Protein AF-A0A537Z2N0-F1 (afdb_monomer_lite)

Radius of gyration: 14.02 Å; chains: 1; bounding box: 27×33×46 Å

pLDDT: mean 78.65, std 17.53, range [34.88, 94.62]

Secondary structure (DSSP, 8-state):
---TTGGG-PPPPHHHHHHHHHHHTT--HHHHHHHHTS-HHHHHHHHHHHHHHHT-SSGGGHHHHHHHHHS--HHHHHHHHHTTS---

Structure (mmCIF, N/CA/C/O backbone):
data_AF-A0A537Z2N0-F1
#
_entry.id   AF-A0A537Z2N0-F1
#
loop_
_atom_site.group_PDB
_atom_site.id
_atom_site.type_symbol
_atom_site.label_atom_id
_atom_site.label_alt_id
_atom_site.label_comp_id
_atom_site.label_asym_id
_atom_site.label_entity_id
_atom_site.label_seq_id
_atom_site.pdbx_PDB_ins_code
_atom_site.Cartn_x
_atom_site.Cartn_y
_atom_site.Cartn_z
_atom_site.occupancy
_atom_site.B_iso_or_equiv
_atom_site.auth_seq_id
_atom_site.auth_comp_id
_atom_site.auth_asym_id
_atom_site.auth_atom_id
_atom_site.pdbx_PDB_model_num
ATOM 1 N N . MET A 1 1 ? 16.223 -21.654 -18.043 1.00 45.69 1 MET A N 1
ATOM 2 C CA . MET A 1 1 ? 16.688 -20.267 -18.262 1.00 45.69 1 MET A CA 1
ATOM 3 C C . MET A 1 1 ? 15.559 -19.288 -17.918 1.00 45.69 1 MET A C 1
ATOM 5 O O . MET A 1 1 ? 14.908 -18.778 -18.813 1.00 45.69 1 MET A O 1
ATOM 9 N N . TYR A 1 2 ? 15.295 -19.071 -16.621 1.00 46.12 2 TYR A N 1
ATOM 10 C CA . TYR A 1 2 ? 14.338 -18.073 -16.091 1.00 46.12 2 TYR A CA 1
ATOM 11 C C . TYR A 1 2 ? 14.910 -17.367 -14.836 1.00 46.12 2 TYR A C 1
ATOM 13 O O . TYR A 1 2 ? 14.166 -16.931 -13.965 1.00 46.12 2 TYR A O 1
ATOM 21 N N . ASP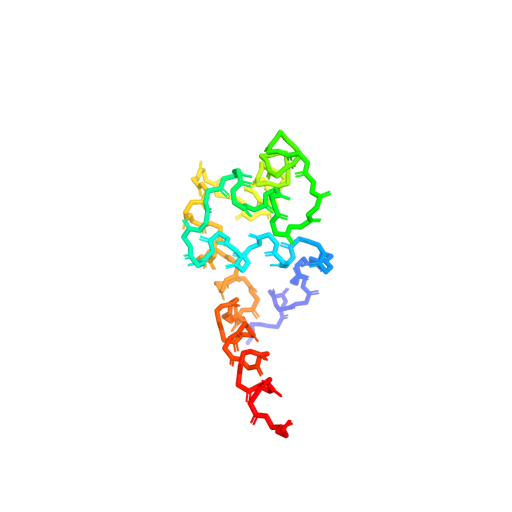 A 1 3 ? 16.238 -17.248 -14.713 1.00 43.38 3 ASP A N 1
ATOM 22 C CA . ASP A 1 3 ? 16.871 -16.665 -13.512 1.00 43.38 3 ASP A CA 1
ATOM 23 C C . ASP A 1 3 ? 17.032 -15.139 -13.565 1.00 43.38 3 ASP A C 1
ATOM 25 O O . ASP A 1 3 ? 17.051 -14.481 -12.528 1.00 43.38 3 ASP A O 1
ATOM 29 N N . ALA A 1 4 ? 17.062 -14.539 -14.758 1.00 49.09 4 ALA A N 1
ATOM 30 C CA . ALA A 1 4 ? 17.289 -13.099 -14.901 1.00 49.09 4 ALA A CA 1
ATOM 31 C C . ALA A 1 4 ? 16.080 -12.229 -14.493 1.00 49.09 4 ALA A C 1
ATOM 33 O O . ALA A 1 4 ? 16.264 -11.056 -14.181 1.00 49.09 4 ALA A O 1
ATOM 34 N N . LEU A 1 5 ? 14.859 -12.786 -14.439 1.00 51.03 5 LEU A N 1
ATOM 35 C CA . LEU A 1 5 ? 13.678 -12.050 -13.956 1.00 51.03 5 LEU A CA 1
ATOM 36 C C . LEU A 1 5 ? 13.535 -12.059 -12.424 1.00 51.03 5 LEU A C 1
ATOM 38 O O . LEU A 1 5 ? 12.922 -11.145 -11.880 1.00 51.03 5 LEU A O 1
ATOM 42 N N . ARG A 1 6 ? 14.099 -13.047 -11.709 1.00 51.38 6 ARG A N 1
ATOM 43 C CA . ARG A 1 6 ? 13.998 -13.112 -10.233 1.00 51.38 6 ARG A CA 1
ATOM 44 C C . ARG A 1 6 ? 14.963 -12.152 -9.528 1.00 51.38 6 ARG A C 1
ATOM 46 O O . ARG A 1 6 ? 14.744 -11.822 -8.368 1.00 51.38 6 ARG A O 1
ATOM 53 N N . ALA A 1 7 ? 16.011 -11.693 -10.214 1.00 50.66 7 ALA A N 1
ATOM 54 C CA . ALA A 1 7 ? 17.110 -10.929 -9.619 1.00 50.66 7 ALA A CA 1
ATOM 55 C C . ALA A 1 7 ? 16.809 -9.438 -9.359 1.00 50.66 7 ALA A C 1
ATOM 57 O O . ALA A 1 7 ? 17.618 -8.755 -8.737 1.00 50.66 7 ALA A O 1
ATOM 58 N N . SER A 1 8 ? 15.662 -8.915 -9.801 1.00 56.66 8 SER A N 1
ATOM 59 C CA . SER A 1 8 ? 15.284 -7.517 -9.556 1.00 56.66 8 SER A CA 1
ATOM 60 C C . SER A 1 8 ? 13.834 -7.402 -9.106 1.00 56.66 8 SER A C 1
ATOM 62 O O . SER A 1 8 ? 13.059 -6.612 -9.637 1.00 56.66 8 SER A O 1
ATOM 64 N N . ILE A 1 9 ? 13.439 -8.212 -8.118 1.00 59.53 9 ILE A N 1
ATOM 65 C CA . ILE A 1 9 ? 12.213 -7.912 -7.378 1.00 59.53 9 ILE A CA 1
ATOM 66 C C . ILE A 1 9 ? 12.448 -6.540 -6.732 1.00 59.53 9 ILE A C 1
ATOM 68 O O . ILE A 1 9 ? 13.360 -6.416 -5.909 1.00 59.53 9 ILE A O 1
ATOM 72 N N . PRO A 1 10 ? 11.704 -5.488 -7.114 1.00 64.94 10 PRO A N 1
ATOM 73 C CA . PRO A 1 10 ? 11.930 -4.171 -6.555 1.00 64.94 10 PRO A CA 1
ATOM 74 C C . PRO A 1 10 ? 11.741 -4.245 -5.044 1.00 64.94 10 PRO A C 1
ATOM 76 O O . PRO A 1 10 ? 10.712 -4.707 -4.553 1.00 64.94 10 PRO A O 1
ATOM 79 N N . SER A 1 11 ? 12.747 -3.792 -4.299 1.00 73.62 11 SER A N 1
ATOM 80 C CA . SER A 1 11 ? 12.678 -3.755 -2.846 1.00 73.62 11 SER A CA 1
ATOM 81 C C . SER A 1 11 ? 11.591 -2.764 -2.430 1.00 73.62 11 SER A C 1
ATOM 83 O O . SER A 1 11 ? 11.640 -1.568 -2.743 1.00 73.62 11 SER A O 1
ATOM 85 N N . PHE A 1 12 ? 10.549 -3.268 -1.778 1.00 82.81 12 PHE A N 1
ATOM 86 C CA . PHE A 1 12 ? 9.533 -2.440 -1.138 1.00 82.81 12 PHE A CA 1
ATOM 87 C C . PHE A 1 12 ? 9.990 -2.139 0.284 1.00 82.81 12 PHE A C 1
ATOM 89 O O . PHE A 1 12 ? 10.491 -3.017 0.984 1.00 82.81 12 PHE A O 1
ATOM 96 N N . THR A 1 13 ? 9.849 -0.885 0.709 1.00 86.12 13 THR A N 1
ATOM 97 C CA . THR A 1 13 ? 10.100 -0.539 2.111 1.00 86.12 13 THR A CA 1
ATOM 98 C C . THR A 1 13 ? 9.0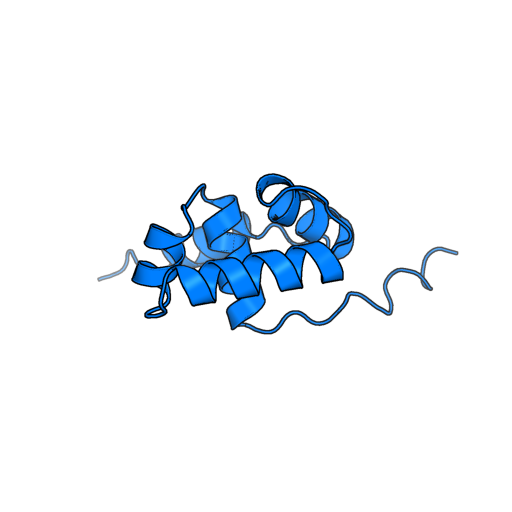21 -1.158 2.996 1.00 86.12 13 THR A C 1
ATOM 100 O O . THR A 1 13 ? 7.920 -1.439 2.524 1.00 86.12 13 THR A O 1
ATOM 103 N N . VAL A 1 14 ? 9.296 -1.319 4.293 1.00 84.00 14 VAL A N 1
ATOM 104 C CA . VAL A 1 14 ? 8.312 -1.851 5.258 1.00 84.00 14 VAL A CA 1
ATOM 105 C C . VAL A 1 14 ? 6.987 -1.084 5.172 1.00 84.00 14 VAL A C 1
ATOM 107 O O . VAL A 1 14 ? 5.941 -1.690 4.986 1.00 84.00 14 VAL A O 1
ATOM 110 N N . ARG A 1 15 ? 7.045 0.254 5.142 1.00 85.75 15 ARG A N 1
ATOM 111 C CA . ARG A 1 15 ? 5.860 1.112 4.976 1.00 85.75 15 ARG A CA 1
ATOM 112 C C . ARG A 1 15 ? 5.111 0.879 3.664 1.00 85.75 15 ARG A C 1
ATOM 114 O O . ARG A 1 15 ? 3.891 0.970 3.624 1.00 85.75 15 ARG A O 1
ATOM 121 N N . GLN A 1 16 ? 5.824 0.601 2.573 1.00 88.56 16 GLN A N 1
ATOM 122 C CA . GLN A 1 16 ? 5.189 0.270 1.297 1.00 88.56 16 GLN A CA 1
ATOM 123 C C . GLN A 1 16 ? 4.456 -1.067 1.381 1.00 88.56 16 GLN A C 1
ATOM 125 O O . GLN A 1 16 ? 3.337 -1.155 0.887 1.00 88.56 16 GLN A O 1
ATOM 130 N N . VAL A 1 17 ? 5.055 -2.071 2.023 1.00 88.38 17 VAL A N 1
ATOM 131 C CA . VAL A 1 17 ? 4.417 -3.375 2.244 1.00 88.38 17 VAL A CA 1
ATOM 132 C C . VAL A 1 17 ? 3.167 -3.220 3.112 1.00 88.38 17 VAL A C 1
ATOM 134 O O . VAL A 1 17 ? 2.105 -3.649 2.683 1.00 88.38 17 VAL A O 1
ATOM 137 N N . GLU A 1 18 ? 3.243 -2.501 4.235 1.00 89.62 18 GLU A N 1
ATOM 138 C CA . GLU A 1 18 ? 2.085 -2.211 5.101 1.00 89.62 18 GLU A CA 1
ATOM 139 C C . GLU A 1 18 ? 0.913 -1.583 4.320 1.00 89.62 18 GLU A C 1
ATOM 141 O O . GLU A 1 18 ? -0.237 -2.005 4.441 1.00 89.62 18 GLU A O 1
ATOM 146 N N . VAL A 1 19 ? 1.191 -0.600 3.454 1.00 91.19 19 VAL A N 1
ATOM 147 C CA . VAL A 1 19 ? 0.160 0.015 2.599 1.00 91.19 19 VAL A CA 1
ATOM 148 C C . VAL A 1 19 ? -0.441 -1.005 1.624 1.00 91.19 19 VAL A C 1
ATOM 150 O O . VAL A 1 19 ? -1.654 -1.003 1.412 1.00 91.19 19 VAL A O 1
ATOM 153 N N . ILE A 1 20 ? 0.371 -1.885 1.027 1.00 90.81 20 ILE A N 1
ATOM 154 C CA . ILE A 1 20 ? -0.108 -2.937 0.113 1.00 90.81 20 ILE A CA 1
ATOM 155 C C . ILE A 1 20 ? -1.022 -3.919 0.852 1.00 90.81 20 ILE A C 1
ATOM 157 O O . ILE A 1 20 ? -2.070 -4.272 0.314 1.00 90.81 20 ILE A O 1
ATOM 161 N N . GLU A 1 21 ? -0.658 -4.325 2.068 1.00 90.31 21 GLU A N 1
ATOM 162 C CA . GLU A 1 21 ? -1.445 -5.231 2.912 1.00 90.31 21 GLU A CA 1
ATOM 163 C C . GLU A 1 21 ? -2.810 -4.638 3.256 1.00 90.31 21 GLU A C 1
ATOM 165 O O . GLU A 1 21 ? -3.837 -5.288 3.067 1.00 90.31 21 GLU A O 1
ATOM 170 N N . LEU A 1 22 ? -2.846 -3.371 3.671 1.00 90.44 22 LEU A N 1
ATOM 171 C CA . LEU A 1 22 ? -4.100 -2.688 3.983 1.00 90.44 22 LEU A CA 1
ATOM 172 C C . LEU A 1 22 ? -4.982 -2.512 2.739 1.00 90.44 22 LEU A C 1
ATOM 174 O O . LEU A 1 22 ? -6.196 -2.703 2.802 1.00 90.44 22 LEU A O 1
ATOM 178 N N . ILE A 1 23 ? -4.390 -2.220 1.578 1.00 90.56 23 ILE A N 1
ATOM 179 C CA . ILE A 1 23 ? -5.131 -2.171 0.310 1.00 90.56 23 ILE A CA 1
ATOM 180 C C . ILE A 1 23 ? -5.660 -3.560 -0.069 1.00 90.56 23 ILE A C 1
ATOM 182 O O . ILE A 1 23 ? -6.778 -3.659 -0.579 1.00 90.56 23 ILE A O 1
ATOM 186 N N . ALA A 1 24 ? -4.887 -4.621 0.177 1.00 89.94 24 ALA A N 1
ATOM 187 C CA . ALA A 1 24 ? -5.303 -6.003 -0.043 1.00 89.94 24 ALA A CA 1
ATOM 188 C C . ALA A 1 24 ? -6.462 -6.406 0.874 1.00 89.94 24 ALA A C 1
ATOM 190 O O . ALA A 1 24 ? -7.368 -7.108 0.432 1.00 89.94 24 ALA A O 1
ATOM 191 N N . ALA A 1 25 ? -6.473 -5.899 2.108 1.00 87.62 25 ALA A N 1
ATOM 192 C CA . ALA A 1 25 ? -7.555 -6.079 3.072 1.00 87.62 25 ALA A CA 1
ATOM 193 C C . ALA A 1 25 ? -8.821 -5.264 2.735 1.00 87.62 25 ALA A C 1
ATOM 195 O O . ALA A 1 25 ? -9.829 -5.379 3.425 1.00 87.62 25 ALA A O 1
ATOM 196 N N . GLY A 1 26 ? -8.789 -4.440 1.681 1.00 89.56 26 GLY A N 1
ATOM 197 C CA . GLY A 1 26 ? -9.917 -3.614 1.252 1.00 89.56 26 GLY A CA 1
ATOM 198 C C . GLY A 1 26 ? -9.989 -2.231 1.906 1.00 89.56 26 GLY A C 1
ATOM 199 O O . GLY A 1 26 ? -10.894 -1.468 1.571 1.00 89.56 26 GLY A O 1
ATOM 200 N N . CYS A 1 27 ? -9.026 -1.858 2.756 1.00 89.19 27 CYS A N 1
ATOM 201 C CA . CYS A 1 27 ? -9.023 -0.570 3.453 1.00 89.19 27 CYS A CA 1
ATOM 202 C C . CYS A 1 27 ? -8.915 0.607 2.479 1.00 89.19 27 CYS A C 1
ATOM 204 O O . CYS A 1 27 ? -8.095 0.602 1.554 1.00 89.19 27 CYS A O 1
ATOM 206 N N . SER A 1 28 ? -9.744 1.625 2.697 1.00 90.44 28 SER A N 1
ATOM 207 C CA . SER A 1 28 ? -9.730 2.944 2.061 1.00 90.44 28 SER A CA 1
ATOM 208 C C . SER A 1 28 ? -8.485 3.759 2.428 1.00 90.44 28 SER A C 1
ATOM 210 O O . SER A 1 28 ? -7.739 3.405 3.332 1.00 90.44 28 SER A O 1
ATOM 212 N N . ASN A 1 29 ? -8.232 4.868 1.726 1.00 90.62 29 ASN A N 1
ATOM 213 C CA . ASN A 1 29 ? -7.082 5.723 2.047 1.00 90.62 29 ASN A CA 1
ATOM 214 C C . ASN A 1 29 ? -7.206 6.351 3.444 1.00 90.62 29 ASN A C 1
ATOM 216 O O . ASN A 1 29 ? -6.182 6.623 4.065 1.00 90.62 29 ASN A O 1
ATOM 220 N N . ASP A 1 30 ? -8.436 6.574 3.910 1.00 90.94 30 ASP A N 1
ATOM 221 C CA . ASP A 1 30 ? -8.712 7.101 5.243 1.00 90.94 30 ASP A CA 1
ATOM 222 C C . ASP A 1 30 ? -8.356 6.056 6.306 1.00 90.94 30 ASP A C 1
ATOM 224 O O . ASP A 1 30 ? -7.549 6.338 7.185 1.00 90.94 30 ASP A O 1
ATOM 228 N N . GLU A 1 31 ? -8.826 4.816 6.140 1.00 91.56 31 GLU A N 1
ATOM 229 C CA . GLU A 1 31 ? -8.496 3.693 7.034 1.00 91.56 31 GLU A CA 1
ATOM 230 C C . GLU A 1 31 ? -7.003 3.329 6.995 1.00 91.56 31 GLU A C 1
ATOM 232 O O . GLU A 1 31 ? -6.411 2.988 8.016 1.00 91.56 31 GLU A O 1
ATOM 237 N N . VAL A 1 32 ? -6.368 3.405 5.820 1.00 91.62 32 VAL A N 1
ATOM 238 C CA . VAL A 1 32 ? -4.912 3.234 5.684 1.00 91.62 32 VAL A CA 1
ATOM 239 C C . VAL A 1 32 ? -4.180 4.335 6.445 1.00 91.62 32 VAL A C 1
ATOM 241 O O . VAL A 1 32 ? -3.189 4.062 7.117 1.00 91.62 32 VAL A O 1
ATOM 244 N N . GLY A 1 33 ? -4.661 5.575 6.344 1.00 92.06 33 GLY A N 1
ATOM 245 C CA . GLY A 1 33 ? -4.118 6.704 7.085 1.00 92.06 33 GLY A CA 1
ATOM 246 C C . GLY A 1 33 ? -4.208 6.492 8.592 1.00 92.06 33 GLY A C 1
ATOM 247 O O . GLY A 1 33 ? -3.198 6.571 9.287 1.00 92.06 33 GLY A O 1
ATOM 248 N N . GLU A 1 34 ? -5.394 6.134 9.072 1.00 92.56 34 GLU A N 1
ATOM 249 C CA . GLU A 1 34 ? -5.670 5.872 10.482 1.00 92.56 34 GLU A CA 1
ATOM 250 C C . GLU A 1 34 ? -4.781 4.755 11.045 1.00 92.56 34 GLU A C 1
ATOM 252 O O . GLU A 1 34 ? -4.091 4.956 12.043 1.00 92.56 34 GLU A O 1
ATOM 257 N N . ARG A 1 35 ? -4.705 3.608 10.358 1.00 89.69 35 ARG A N 1
ATOM 258 C CA . ARG A 1 35 ? -3.910 2.455 10.813 1.00 89.69 35 ARG A CA 1
ATOM 259 C C . ARG A 1 35 ? -2.404 2.696 10.791 1.00 89.69 35 ARG A C 1
ATOM 261 O O . ARG A 1 35 ? -1.687 2.109 11.595 1.00 89.69 35 ARG A O 1
ATOM 268 N N . LEU A 1 36 ? -1.910 3.531 9.875 1.00 90.00 36 LEU A N 1
ATOM 269 C CA . LEU A 1 36 ? -0.479 3.837 9.761 1.00 90.00 36 LEU A CA 1
ATOM 270 C C . LEU A 1 36 ? -0.064 5.116 10.499 1.00 90.00 36 LEU A C 1
ATOM 272 O O . LEU A 1 36 ? 1.126 5.439 10.512 1.00 90.00 36 LEU A O 1
ATOM 276 N N . GLY A 1 37 ? -1.013 5.838 11.104 1.00 92.12 37 GLY A N 1
ATOM 277 C CA . GLY A 1 37 ? -0.763 7.120 11.763 1.00 92.12 37 GLY A CA 1
ATOM 278 C C . GLY A 1 37 ? -0.358 8.234 10.792 1.00 92.12 37 GLY A C 1
ATOM 279 O O . GLY A 1 37 ? 0.437 9.104 11.143 1.00 92.12 37 GLY A O 1
ATOM 280 N N . ILE A 1 38 ? -0.857 8.200 9.553 1.00 92.19 38 ILE A N 1
ATOM 281 C CA . ILE A 1 38 ? -0.561 9.185 8.502 1.00 92.19 38 ILE A CA 1
ATOM 282 C C . ILE A 1 38 ? -1.840 9.826 7.963 1.00 92.1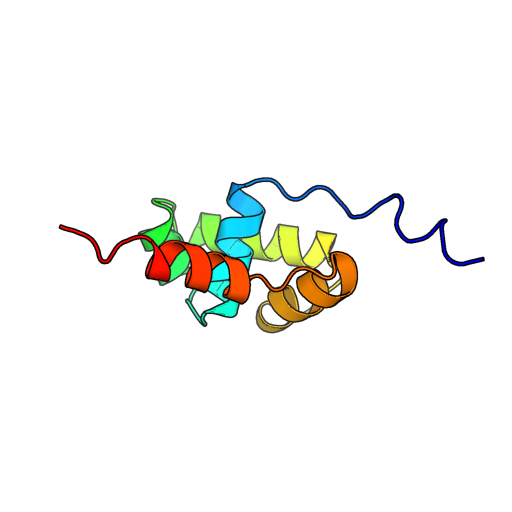9 38 ILE A C 1
ATOM 284 O O . ILE A 1 38 ? -2.935 9.288 8.080 1.00 92.19 38 ILE A O 1
ATOM 288 N N . SER A 1 39 ? -1.716 10.979 7.303 1.00 94.62 39 SER A N 1
ATOM 289 C CA . SER A 1 39 ? -2.886 11.601 6.676 1.00 94.62 39 SER A CA 1
ATOM 290 C C . SER A 1 39 ? -3.419 10.752 5.505 1.00 94.62 39 SER A C 1
ATOM 292 O O . SER A 1 39 ? -2.619 10.148 4.776 1.00 94.62 39 SER A O 1
ATOM 294 N N . PRO A 1 40 ? -4.732 10.781 5.211 1.00 92.69 40 PRO A N 1
ATOM 295 C CA . PRO A 1 40 ? -5.290 10.098 4.039 1.00 92.69 40 PRO A CA 1
ATOM 296 C C . PRO A 1 40 ? -4.676 10.566 2.715 1.00 92.69 40 PRO A C 1
ATOM 298 O O . PRO A 1 40 ? -4.531 9.808 1.751 1.00 92.69 40 PRO A O 1
ATOM 301 N N . ARG A 1 41 ? -4.249 11.835 2.668 1.00 93.88 41 ARG A N 1
ATOM 302 C CA . ARG A 1 41 ? -3.495 12.402 1.546 1.00 93.88 41 ARG A CA 1
ATOM 303 C C . ARG A 1 41 ? -2.138 11.713 1.380 1.00 93.88 41 ARG A C 1
ATOM 305 O O . ARG A 1 41 ? -1.750 11.412 0.253 1.00 93.88 41 ARG A O 1
ATOM 312 N N . THR A 1 42 ? -1.440 11.441 2.480 1.00 93.50 42 THR A N 1
ATOM 313 C CA . THR A 1 42 ? -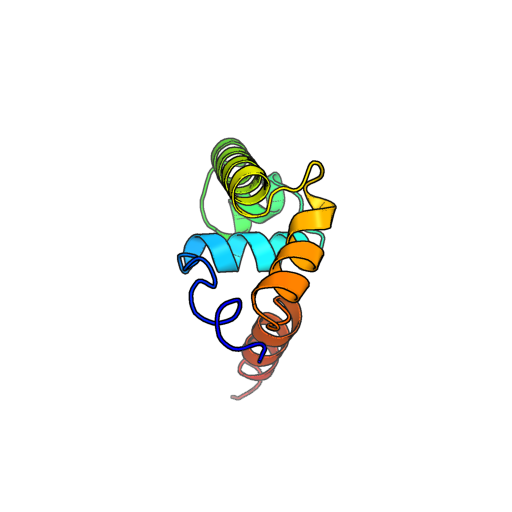0.170 10.701 2.485 1.00 93.50 42 THR A CA 1
ATOM 314 C C . THR A 1 42 ? -0.389 9.249 2.053 1.00 93.50 42 THR A C 1
ATOM 316 O O . THR A 1 42 ? 0.340 8.755 1.195 1.00 93.50 42 THR A O 1
ATOM 319 N N . ALA A 1 43 ? -1.443 8.588 2.542 1.00 93.00 43 ALA A N 1
ATOM 320 C CA . ALA A 1 43 ? -1.822 7.238 2.109 1.00 93.00 43 ALA A CA 1
ATOM 321 C C . ALA A 1 43 ? -2.110 7.163 0.595 1.00 93.00 43 ALA A C 1
ATOM 323 O O . ALA A 1 43 ? -1.666 6.239 -0.097 1.00 93.00 43 ALA A O 1
ATOM 324 N N . LYS A 1 44 ? -2.791 8.179 0.045 1.00 92.06 44 LYS A N 1
ATOM 325 C CA . LYS A 1 44 ? -3.000 8.315 -1.403 1.00 92.06 44 LYS A CA 1
ATOM 326 C C . LYS A 1 44 ? -1.676 8.461 -2.159 1.00 92.06 44 LYS A C 1
ATOM 328 O O . LYS A 1 44 ? -1.479 7.768 -3.152 1.00 92.06 44 LYS A O 1
ATOM 333 N N . ALA A 1 45 ? -0.763 9.305 -1.676 1.00 93.25 45 ALA A N 1
ATOM 334 C CA . ALA A 1 45 ? 0.551 9.481 -2.293 1.00 93.25 45 ALA A CA 1
ATOM 335 C C . ALA A 1 45 ? 1.353 8.167 -2.315 1.00 93.25 45 ALA A C 1
ATOM 337 O O . ALA A 1 45 ? 1.908 7.806 -3.351 1.00 93.25 45 ALA A O 1
ATOM 338 N N . HIS A 1 46 ? 1.342 7.399 -1.220 1.00 90.69 46 HIS A N 1
ATOM 339 C CA . HIS A 1 46 ? 1.945 6.063 -1.194 1.00 90.69 46 HIS A CA 1
ATOM 340 C C . HIS A 1 46 ? 1.308 5.121 -2.218 1.00 90.69 46 HIS A C 1
ATOM 342 O O . HIS A 1 46 ? 2.025 4.434 -2.944 1.00 90.69 46 HIS A O 1
ATOM 348 N N . SER A 1 47 ? -0.022 5.128 -2.329 1.00 90.94 47 SER A N 1
ATOM 349 C CA . SER A 1 47 ? -0.744 4.323 -3.321 1.00 90.94 47 SER A CA 1
ATOM 350 C C . SER A 1 47 ? -0.360 4.685 -4.758 1.00 90.94 47 SER A C 1
ATOM 352 O O . SER A 1 47 ? -0.209 3.796 -5.591 1.00 90.94 47 SER A O 1
ATOM 354 N N . ASP A 1 48 ? -0.178 5.969 -5.065 1.00 91.88 48 ASP A N 1
ATOM 355 C CA . ASP A 1 48 ? 0.226 6.418 -6.400 1.00 91.88 48 ASP A CA 1
ATOM 356 C C . ASP A 1 48 ? 1.675 6.031 -6.730 1.00 91.88 48 ASP A C 1
ATOM 358 O O . ASP A 1 48 ? 1.942 5.547 -7.831 1.00 91.88 48 ASP A O 1
ATOM 362 N N . VAL A 1 49 ? 2.594 6.132 -5.765 1.00 91.19 49 VAL A N 1
ATOM 363 C CA . VAL A 1 49 ? 3.973 5.636 -5.923 1.00 91.19 49 VAL A CA 1
ATOM 364 C C . VAL A 1 49 ? 3.984 4.123 -6.156 1.00 91.19 49 VAL A C 1
ATOM 366 O O . VAL A 1 49 ? 4.681 3.639 -7.046 1.00 91.19 49 VAL A O 1
ATOM 369 N N . LEU A 1 50 ? 3.181 3.366 -5.402 1.00 90.12 50 LEU A N 1
ATOM 370 C CA . LEU A 1 50 ? 3.040 1.919 -5.582 1.00 90.12 50 LEU A CA 1
ATOM 371 C C . LEU A 1 50 ? 2.471 1.568 -6.958 1.00 90.12 50 LEU A C 1
ATOM 373 O O . LEU A 1 50 ? 2.973 0.651 -7.602 1.00 90.12 50 LEU A O 1
ATOM 377 N N . ARG A 1 51 ? 1.474 2.318 -7.441 1.00 91.38 51 ARG A N 1
ATOM 378 C CA . ARG A 1 51 ? 0.915 2.157 -8.792 1.00 91.38 51 ARG A CA 1
ATOM 379 C C . ARG A 1 51 ? 1.971 2.344 -9.870 1.00 91.38 51 ARG A C 1
ATOM 381 O O . ARG A 1 51 ? 2.048 1.516 -10.770 1.00 91.38 51 ARG A O 1
ATOM 388 N N . GLN A 1 52 ? 2.789 3.391 -9.763 1.00 89.62 52 GLN A N 1
ATOM 389 C CA . GLN A 1 52 ? 3.880 3.638 -10.708 1.00 89.62 52 GLN A CA 1
ATOM 390 C C . GLN A 1 52 ? 4.936 2.530 -10.647 1.00 89.62 52 GLN A C 1
ATOM 392 O O . GLN A 1 52 ? 5.328 2.002 -11.682 1.00 89.62 52 GLN A O 1
ATOM 397 N N . LYS A 1 53 ? 5.339 2.121 -9.439 1.00 87.25 53 LYS A N 1
ATOM 398 C CA . LYS A 1 53 ? 6.370 1.095 -9.222 1.00 87.25 53 LYS A CA 1
ATOM 399 C C . LYS A 1 53 ? 5.937 -0.302 -9.682 1.00 87.25 53 LYS A C 1
ATOM 401 O O . LYS A 1 53 ? 6.766 -1.067 -10.159 1.00 87.25 53 LYS A O 1
ATOM 406 N N . LEU A 1 54 ? 4.650 -0.624 -9.555 1.00 87.50 54 LEU A N 1
ATOM 407 C CA . LEU A 1 54 ? 4.053 -1.893 -9.991 1.00 87.50 54 LEU A CA 1
ATOM 408 C C . LEU A 1 54 ? 3.501 -1.846 -11.426 1.00 87.50 54 LEU A C 1
ATOM 410 O O . LEU A 1 54 ? 3.019 -2.861 -11.920 1.00 87.50 54 LEU A O 1
ATOM 414 N N . GLY A 1 55 ? 3.514 -0.682 -12.083 1.00 88.38 55 GLY A N 1
ATOM 415 C CA . GLY A 1 55 ? 2.969 -0.514 -13.432 1.00 88.38 55 GLY A CA 1
ATOM 416 C C . GLY A 1 55 ? 1.451 -0.708 -13.532 1.00 88.38 55 GLY A C 1
ATOM 417 O O . GLY A 1 55 ? 0.954 -1.108 -14.582 1.00 88.38 55 GLY A O 1
ATOM 418 N N . VAL A 1 56 ? 0.692 -0.446 -12.460 1.00 90.81 56 VAL A N 1
ATOM 419 C CA . VAL A 1 56 ? -0.766 -0.660 -12.430 1.00 90.81 56 VAL A CA 1
ATOM 420 C C . VAL A 1 56 ? -1.574 0.630 -12.468 1.00 90.81 56 VAL A C 1
ATOM 422 O O . VAL A 1 56 ? -1.296 1.614 -11.782 1.00 90.81 56 VAL A O 1
ATOM 425 N N . THR A 1 57 ? -2.675 0.610 -13.215 1.00 88.88 57 THR A N 1
ATOM 426 C CA . THR A 1 57 ? -3.543 1.783 -13.360 1.00 88.88 57 THR A CA 1
ATOM 427 C C . THR A 1 57 ? -4.521 1.937 -12.205 1.00 88.88 57 THR A C 1
ATOM 429 O O . THR A 1 57 ? -5.025 3.033 -11.993 1.00 88.88 57 THR A O 1
ATOM 432 N N . ARG A 1 58 ? -4.841 0.889 -11.442 1.00 88.75 58 ARG A N 1
ATOM 433 C CA . ARG A 1 58 ? -5.881 0.955 -10.400 1.00 88.75 58 ARG A CA 1
ATOM 434 C C . ARG A 1 58 ? -5.329 0.501 -9.053 1.00 88.75 58 ARG A C 1
ATOM 436 O O . ARG A 1 58 ? -4.675 -0.530 -8.980 1.00 88.75 58 ARG A O 1
ATOM 443 N N . ARG A 1 59 ? -5.675 1.208 -7.968 1.00 85.75 59 ARG A N 1
ATOM 444 C CA . ARG A 1 59 ? -5.287 0.853 -6.583 1.00 85.75 59 ARG A CA 1
ATOM 445 C C . ARG A 1 59 ? -5.570 -0.612 -6.249 1.00 85.75 59 ARG A C 1
ATOM 447 O O . ARG A 1 59 ? -4.709 -1.301 -5.731 1.00 85.75 59 ARG A O 1
ATOM 454 N N . ARG A 1 60 ? -6.755 -1.112 -6.600 1.00 88.56 60 ARG A N 1
ATOM 455 C CA . ARG A 1 60 ? -7.137 -2.510 -6.334 1.00 88.56 60 ARG A CA 1
ATOM 456 C C . ARG A 1 60 ? -6.268 -3.552 -7.050 1.00 88.56 60 ARG A C 1
ATOM 458 O O . ARG A 1 60 ? -6.333 -4.722 -6.713 1.00 88.56 60 ARG A O 1
ATOM 465 N N . GLN A 1 61 ? -5.496 -3.147 -8.060 1.00 89.06 61 GLN A N 1
ATOM 466 C CA . GLN A 1 61 ? -4.556 -4.028 -8.755 1.00 89.06 61 GLN A CA 1
ATOM 467 C C . GLN A 1 61 ? -3.198 -4.096 -8.045 1.00 89.06 61 GLN A C 1
ATOM 469 O O . GLN A 1 61 ? -2.424 -4.990 -8.361 1.00 89.06 61 GLN A O 1
ATOM 474 N N . ILE A 1 62 ? -2.914 -3.201 -7.089 1.00 90.25 62 ILE A N 1
ATOM 475 C CA . ILE A 1 62 ? -1.652 -3.171 -6.334 1.00 90.25 62 ILE A CA 1
ATOM 476 C C . ILE A 1 62 ? -1.365 -4.527 -5.662 1.00 90.25 62 ILE A C 1
ATOM 478 O O . ILE A 1 62 ? -0.288 -5.061 -5.910 1.00 90.25 62 ILE A O 1
ATOM 482 N N . PRO A 1 63 ? -2.288 -5.143 -4.892 1.00 90.06 63 PRO A N 1
ATOM 483 C CA . PRO A 1 63 ? -2.010 -6.423 -4.232 1.00 90.06 63 PRO A CA 1
ATOM 484 C C . PRO A 1 63 ? -1.748 -7.557 -5.223 1.00 90.06 63 PRO A C 1
ATOM 486 O O . PRO A 1 63 ? -0.845 -8.367 -5.034 1.00 90.06 63 PRO A O 1
ATOM 489 N N . VAL A 1 64 ? -2.516 -7.586 -6.316 1.00 89.31 64 VAL A N 1
ATOM 490 C CA . VAL A 1 64 ? -2.392 -8.605 -7.366 1.00 89.31 64 VAL A CA 1
ATOM 491 C C . VAL A 1 64 ? -1.056 -8.472 -8.093 1.00 89.31 64 VAL A C 1
ATOM 493 O O . VAL A 1 64 ? -0.379 -9.473 -8.314 1.00 89.31 64 VAL A O 1
ATOM 496 N N . ALA A 1 65 ? -0.652 -7.247 -8.435 1.00 89.06 65 ALA A N 1
ATOM 497 C CA . ALA A 1 65 ? 0.627 -6.989 -9.083 1.00 89.06 65 ALA A CA 1
ATOM 498 C C . ALA A 1 65 ? 1.809 -7.247 -8.147 1.00 89.06 65 ALA A C 1
ATOM 500 O O . ALA A 1 65 ? 2.800 -7.821 -8.584 1.00 89.06 65 ALA A O 1
ATOM 501 N N . TYR A 1 66 ? 1.691 -6.895 -6.863 1.00 88.75 66 TYR A N 1
ATOM 502 C CA . TYR A 1 66 ? 2.696 -7.236 -5.860 1.00 88.75 66 TYR A CA 1
ATOM 503 C C . TYR A 1 66 ? 2.885 -8.753 -5.784 1.00 88.75 66 TYR A C 1
ATOM 505 O O . TYR A 1 66 ? 3.997 -9.221 -5.997 1.00 88.75 66 TYR A O 1
ATOM 513 N N . ARG A 1 67 ? 1.801 -9.524 -5.622 1.00 88.00 67 ARG A N 1
ATOM 514 C CA . ARG A 1 67 ? 1.854 -10.994 -5.595 1.00 88.00 67 ARG A CA 1
ATOM 515 C C . ARG A 1 67 ? 2.455 -11.584 -6.870 1.00 88.00 67 ARG A C 1
ATOM 517 O O . ARG A 1 67 ? 3.223 -12.536 -6.796 1.00 88.00 67 ARG A O 1
ATOM 524 N N . ALA A 1 68 ? 2.117 -11.037 -8.036 1.00 85.88 68 ALA A N 1
ATOM 525 C CA . ALA A 1 68 ? 2.669 -11.496 -9.310 1.00 85.88 68 ALA A CA 1
ATOM 526 C C . ALA A 1 68 ? 4.178 -11.220 -9.440 1.00 85.88 68 ALA A C 1
ATOM 528 O O . ALA A 1 68 ? 4.883 -11.987 -10.092 1.00 85.88 68 ALA A O 1
ATOM 529 N N . LEU A 1 69 ? 4.667 -10.141 -8.824 1.00 84.81 69 LEU A N 1
ATOM 530 C CA . LEU A 1 69 ? 6.054 -9.693 -8.922 1.00 84.81 69 LEU A CA 1
ATOM 531 C C . LEU A 1 69 ? 6.965 -10.326 -7.862 1.00 84.81 69 LEU A C 1
ATOM 533 O O . LEU A 1 69 ? 8.100 -10.683 -8.162 1.00 84.81 69 LEU A O 1
ATOM 537 N N . THR A 1 70 ? 6.484 -10.450 -6.623 1.00 83.31 70 THR A N 1
ATOM 538 C CA . THR A 1 70 ? 7.258 -10.969 -5.484 1.00 83.31 70 THR A CA 1
ATOM 539 C C . THR A 1 70 ? 7.032 -12.462 -5.249 1.00 83.31 70 THR A C 1
ATOM 541 O O . THR A 1 70 ? 7.876 -13.120 -4.646 1.00 83.31 70 THR A O 1
ATOM 544 N N . GLY A 1 71 ? 5.896 -13.005 -5.700 1.00 82.38 71 GLY A N 1
ATOM 545 C CA . GLY A 1 71 ? 5.410 -14.326 -5.297 1.00 82.38 71 GLY A CA 1
ATOM 546 C C . GLY A 1 71 ? 4.870 -14.376 -3.861 1.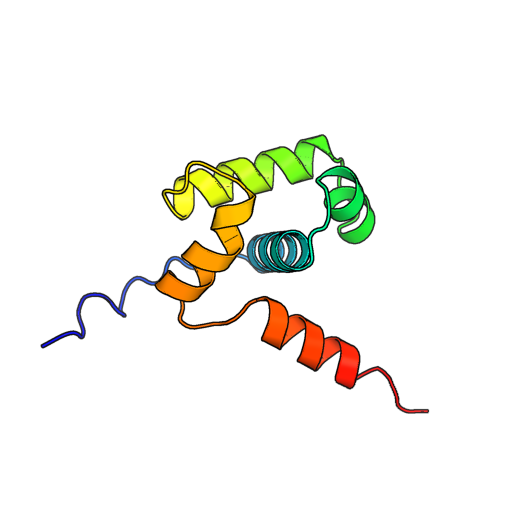00 82.38 71 GLY A C 1
ATOM 547 O O . GLY A 1 71 ? 4.377 -15.421 -3.443 1.00 82.38 71 GLY A O 1
ATOM 548 N N . ASP A 1 72 ? 4.939 -13.266 -3.120 1.00 80.69 72 ASP A N 1
ATOM 549 C CA . ASP A 1 72 ? 4.502 -13.146 -1.731 1.00 80.69 72 ASP A CA 1
ATOM 550 C C . ASP A 1 72 ? 3.059 -12.631 -1.696 1.00 80.69 72 ASP A C 1
ATOM 552 O O . ASP A 1 72 ? 2.709 -11.653 -2.364 1.00 80.69 72 ASP A O 1
ATOM 556 N N . ASP A 1 73 ? 2.199 -13.311 -0.943 1.00 79.44 73 ASP A N 1
ATOM 557 C CA . ASP A 1 73 ? 0.825 -12.868 -0.741 1.00 79.44 73 ASP A CA 1
ATOM 558 C C . ASP A 1 73 ? 0.767 -11.884 0.441 1.00 79.44 73 ASP A C 1
ATOM 560 O O . ASP A 1 73 ? 1.013 -12.294 1.580 1.00 79.44 73 ASP A O 1
ATOM 564 N N . PRO A 1 74 ? 0.412 -10.605 0.211 1.00 77.00 74 PRO A N 1
ATOM 565 C CA . PRO A 1 74 ? 0.399 -9.598 1.268 1.00 77.00 74 PRO A CA 1
ATOM 566 C C . PRO A 1 74 ? -0.603 -9.942 2.384 1.00 77.00 74 PRO A C 1
ATOM 568 O O . PRO A 1 74 ? -0.367 -9.636 3.550 1.00 77.00 74 PRO A O 1
ATOM 571 N N . LEU A 1 75 ? -1.691 -10.658 2.081 1.00 73.94 75 LEU A N 1
ATOM 572 C CA . LEU A 1 75 ? -2.652 -11.078 3.108 1.00 73.94 75 LEU A CA 1
ATOM 573 C C . LEU A 1 75 ? -2.136 -12.241 3.965 1.00 73.94 75 LEU A C 1
ATOM 575 O O . LEU A 1 75 ? -2.490 -12.345 5.140 1.00 73.94 75 LEU A O 1
ATOM 579 N N . SER A 1 76 ? -1.251 -13.079 3.422 1.00 64.44 76 SER A N 1
ATOM 580 C CA . SER A 1 76 ? -0.655 -14.197 4.160 1.00 64.44 76 SER A CA 1
ATOM 581 C C . SER A 1 76 ? 0.249 -13.726 5.307 1.00 64.44 76 SER A C 1
ATOM 583 O O . SER A 1 76 ? 0.366 -14.422 6.318 1.00 64.44 76 SER A O 1
ATOM 585 N N . ARG A 1 77 ? 0.869 -12.542 5.192 1.00 59.94 77 ARG A N 1
ATOM 586 C CA . ARG A 1 77 ? 1.687 -11.958 6.268 1.00 59.94 77 ARG A CA 1
ATOM 587 C C . ARG A 1 77 ? 0.828 -11.385 7.397 1.00 59.94 77 ARG A C 1
ATOM 589 O O . ARG A 1 77 ? 1.109 -11.670 8.559 1.00 59.94 77 ARG A O 1
ATOM 596 N N . SER A 1 78 ? -0.248 -10.673 7.063 1.00 57.28 78 SER A N 1
ATOM 597 C CA . SER A 1 78 ? -1.194 -10.143 8.055 1.00 57.28 78 SER A CA 1
ATOM 598 C C . SER A 1 78 ? -1.934 -11.259 8.808 1.00 57.28 78 SER A C 1
ATOM 600 O O . SER A 1 78 ? -2.093 -11.174 10.022 1.00 57.28 78 SER A O 1
ATOM 602 N N . LEU A 1 79 ? -2.288 -12.367 8.141 1.00 55.75 79 LEU A N 1
ATOM 603 C CA . LEU A 1 79 ? -2.847 -13.552 8.812 1.00 55.75 79 LEU A CA 1
ATOM 604 C C . LEU A 1 79 ? -1.845 -14.215 9.769 1.00 55.75 79 LEU A C 1
ATOM 606 O O . LEU A 1 79 ? -2.236 -14.661 10.845 1.00 55.75 79 LEU A O 1
ATOM 610 N N . LYS A 1 80 ? -0.551 -14.251 9.420 1.00 49.66 80 LYS A N 1
ATOM 611 C CA . LYS A 1 80 ? 0.498 -14.759 10.320 1.00 49.66 80 LYS A CA 1
ATOM 612 C C . LYS A 1 80 ? 0.757 -13.842 11.518 1.00 49.66 80 LYS A C 1
ATOM 614 O O . LYS A 1 80 ? 1.107 -14.365 12.569 1.00 49.66 80 LYS A O 1
ATOM 619 N N . SER A 1 81 ? 0.570 -12.522 11.399 1.00 45.47 81 SER A N 1
ATOM 620 C CA . SER A 1 81 ? 0.677 -11.618 12.556 1.00 45.47 81 SER A CA 1
ATOM 621 C C . SER A 1 81 ? -0.587 -11.628 13.422 1.00 45.47 81 SER A C 1
ATOM 623 O O . SER A 1 81 ? -0.472 -11.626 14.639 1.00 45.47 81 SER A O 1
ATOM 625 N N . ALA A 1 82 ? -1.784 -11.730 12.831 1.00 48.75 82 ALA A N 1
ATOM 626 C CA . ALA A 1 82 ? -3.039 -11.870 13.577 1.00 48.75 82 ALA A CA 1
ATOM 627 C C . ALA A 1 82 ? -3.153 -13.225 14.306 1.00 48.75 82 ALA A C 1
ATOM 629 O O . ALA A 1 82 ? -3.761 -13.308 15.369 1.00 48.75 82 ALA A O 1
ATOM 630 N N . ALA A 1 83 ? -2.540 -14.288 13.771 1.00 45.94 83 ALA A N 1
ATOM 631 C CA . ALA A 1 83 ? -2.461 -15.585 14.443 1.00 45.94 83 ALA A CA 1
ATOM 632 C C . ALA A 1 83 ? -1.452 -15.617 15.611 1.00 45.94 83 ALA A C 1
ATOM 634 O O . ALA A 1 83 ? -1.499 -16.548 16.410 1.00 45.94 83 ALA A O 1
ATOM 635 N N . ALA A 1 84 ? -0.554 -14.630 15.722 1.00 49.28 84 ALA A N 1
ATOM 636 C CA . ALA A 1 84 ? 0.441 -14.560 16.794 1.00 49.28 84 ALA A CA 1
ATOM 637 C C . ALA A 1 84 ? -0.047 -13.811 18.050 1.00 49.28 84 ALA A C 1
ATOM 639 O O . ALA A 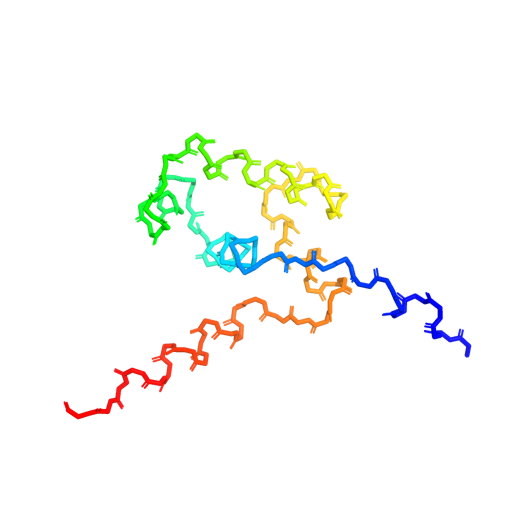1 84 ? 0.614 -13.901 19.078 1.00 49.28 84 ALA A O 1
ATOM 640 N N . ASP A 1 85 ? -1.201 -13.134 17.993 1.00 46.72 85 ASP A N 1
ATOM 641 C CA . ASP A 1 85 ? -1.709 -12.275 19.079 1.00 46.72 85 ASP A CA 1
ATOM 642 C C . ASP A 1 85 ? -2.869 -12.894 19.890 1.00 46.72 85 ASP A C 1
ATOM 644 O O . ASP A 1 85 ? -3.575 -12.204 20.617 1.00 46.72 85 ASP A O 1
ATOM 648 N N . ASN A 1 86 ? -3.065 -14.217 19.812 1.00 45.31 86 ASN A N 1
ATOM 649 C CA . ASN A 1 86 ? -3.917 -14.953 20.756 1.00 45.31 86 ASN A CA 1
ATOM 650 C C . ASN A 1 86 ? -3.055 -15.857 21.642 1.00 45.31 86 ASN A C 1
ATOM 652 O O . ASN A 1 86 ? -2.911 -17.052 21.381 1.00 45.31 86 ASN A O 1
ATOM 656 N N . GLY A 1 87 ? -2.477 -15.285 22.696 1.00 40.44 87 GLY A N 1
ATOM 657 C CA . GLY A 1 87 ? -1.754 -16.050 23.706 1.00 40.44 87 GLY A CA 1
ATOM 658 C C . GLY A 1 87 ? -1.501 -15.254 24.979 1.00 40.44 87 GLY A C 1
ATOM 659 O O . GLY A 1 87 ? -0.502 -14.546 25.052 1.00 40.44 87 GLY A O 1
ATOM 660 N N . GLY A 1 88 ? -2.367 -15.447 25.981 1.00 34.88 88 GLY A N 1
ATOM 661 C CA . GLY A 1 88 ? -2.116 -15.098 27.385 1.00 34.88 88 GLY A CA 1
ATOM 662 C C . GLY A 1 88 ? -3.192 -14.244 28.020 1.00 34.88 88 GLY A C 1
ATOM 663 O O . GLY A 1 88 ? -2.962 -13.021 28.101 1.00 34.88 88 GLY A O 1
#

Foldseek 3Di:
DPPVLLPCLPDDDPLLLLLLLCVQVVDQLPRSCVVVVHHSVVSVVSLVVLCVVLVHDDSNCSQVSNCVRNVDRSPVVVVVVVVVPPDD

Sequence (88 aa):
MYDALRASIPSFTVRQVEVIELIAAGCSNDEVGERLGISPRTAKAHSDVLRQKLGVTRRRQIPVAYRALTGDDPLSRSLKSAAADNGG